Protein AF-A0AAI9YAD1-F1 (afdb_monomer_lite)

Sequence (169 aa):
MMEVTGELLQMMFLKGGLPGWWLGVDEGRVRGPGVGLTEWDTILQDVGFSGADKYVTDLPHAQKHACSVIVAQTVDERFQLLQDPLSSLDEVPLEQRLLIIGGKTLPVSRMIKSIERLASRFTDKVLLVESVDAILDRHVDTMTSVISLTEMEKPFFSEPMTEERLSKL

pLDDT: mean 88.56, std 6.31, range [65.0, 97.75]

Organism: NCBI:txid1209917

Structure (mmCIF, N/CA/C/O backbone):
data_AF-A0AAI9YAD1-F1
#
_entry.id   AF-A0AAI9YAD1-F1
#
loop_
_atom_site.group_PDB
_atom_site.id
_atom_site.type_symbol
_atom_site.label_atom_id
_atom_site.label_alt_id
_atom_site.label_comp_id
_atom_site.label_asym_id
_atom_site.label_entity_id
_atom_site.label_seq_id
_atom_site.pdbx_PDB_ins_code
_atom_site.Cartn_x
_atom_site.Cartn_y
_atom_site.Cartn_z
_atom_site.occupancy
_atom_site.B_iso_or_equiv
_atom_site.auth_seq_id
_atom_site.auth_comp_id
_atom_site.auth_asym_id
_atom_site.auth_atom_id
_atom_site.pdbx_PDB_model_num
ATOM 1 N N . MET A 1 1 ? 19.016 0.338 -9.794 1.00 92.50 1 MET A N 1
ATOM 2 C CA . MET A 1 1 ? 19.943 0.231 -10.944 1.00 92.50 1 MET A CA 1
ATOM 3 C C . MET A 1 1 ? 20.265 1.628 -11.462 1.00 92.50 1 MET A C 1
ATOM 5 O O . MET A 1 1 ? 19.461 2.517 -11.221 1.00 92.50 1 MET A O 1
ATOM 9 N N . MET A 1 2 ? 21.418 1.857 -12.098 1.00 94.50 2 MET A N 1
ATOM 10 C CA . MET A 1 2 ? 21.747 3.145 -12.730 1.00 94.50 2 MET A CA 1
ATOM 11 C C . MET A 1 2 ? 21.766 2.959 -14.243 1.00 94.50 2 MET A C 1
ATOM 13 O O . MET A 1 2 ? 22.527 2.128 -14.720 1.00 94.50 2 MET A O 1
ATOM 17 N N . GLU A 1 3 ? 20.973 3.745 -14.965 1.00 94.12 3 GLU A N 1
ATOM 18 C CA . GLU A 1 3 ? 20.758 3.570 -16.402 1.00 94.12 3 GLU A CA 1
ATOM 19 C C . GLU A 1 3 ? 20.807 4.881 -17.178 1.00 94.12 3 GLU A C 1
ATOM 21 O O . GLU A 1 3 ? 20.431 5.945 -16.671 1.00 94.12 3 GLU A O 1
ATOM 26 N N . VAL A 1 4 ? 21.231 4.791 -18.441 1.00 91.81 4 VAL A N 1
ATOM 27 C CA . VAL A 1 4 ? 21.184 5.913 -19.388 1.00 91.81 4 VAL A CA 1
ATOM 28 C C . VAL A 1 4 ? 19.731 6.133 -19.796 1.00 91.81 4 VAL A C 1
ATOM 30 O O . VAL A 1 4 ? 19.131 5.280 -20.442 1.00 91.81 4 VAL A O 1
ATOM 33 N N . THR A 1 5 ? 19.178 7.277 -19.400 1.00 92.19 5 THR A N 1
ATOM 34 C CA . THR A 1 5 ? 17.745 7.611 -19.541 1.00 92.19 5 THR A CA 1
ATOM 35 C C . THR A 1 5 ? 17.500 8.988 -20.156 1.00 92.19 5 THR A C 1
ATOM 37 O O . THR A 1 5 ? 16.363 9.312 -20.498 1.00 92.19 5 THR A O 1
ATOM 40 N N . GLY A 1 6 ? 18.557 9.785 -20.337 1.00 88.38 6 GLY A N 1
ATOM 41 C CA . GLY A 1 6 ? 18.531 11.075 -21.021 1.00 88.38 6 GLY A CA 1
ATOM 42 C C . GLY A 1 6 ? 19.402 11.113 -22.280 1.00 88.38 6 GLY A C 1
ATOM 43 O O . GLY A 1 6 ? 20.064 10.142 -22.651 1.00 88.38 6 GLY A O 1
ATOM 44 N N . GLU A 1 7 ? 19.413 12.265 -22.951 1.00 79.44 7 GLU A N 1
ATOM 45 C CA . GLU A 1 7 ? 20.188 12.483 -24.176 1.00 79.44 7 GLU A CA 1
ATOM 46 C C . GLU A 1 7 ? 21.545 13.124 -23.855 1.00 79.44 7 GLU A C 1
ATOM 48 O O . GLU A 1 7 ? 21.654 14.339 -23.690 1.00 79.44 7 GLU A O 1
ATOM 53 N N . LEU A 1 8 ? 22.615 12.321 -23.809 1.00 75.25 8 LEU A N 1
ATOM 54 C CA . LEU A 1 8 ? 23.963 12.844 -23.572 1.00 75.25 8 LEU A CA 1
ATOM 55 C C . LEU A 1 8 ? 24.751 13.043 -24.878 1.00 75.25 8 LEU A C 1
ATOM 57 O O . LEU A 1 8 ? 25.556 12.197 -25.279 1.00 75.25 8 LEU A O 1
ATOM 61 N N . LEU A 1 9 ? 24.592 14.215 -25.499 1.00 80.38 9 LEU A N 1
ATOM 62 C CA . LEU A 1 9 ? 25.328 14.606 -26.714 1.00 80.38 9 LEU A CA 1
ATOM 63 C C . LEU A 1 9 ? 26.855 14.463 -26.570 1.00 80.38 9 LEU A C 1
ATOM 65 O O . LEU A 1 9 ? 27.539 14.063 -27.511 1.00 80.38 9 LEU A O 1
ATOM 69 N N . GLN A 1 10 ? 27.400 14.737 -25.380 1.00 82.50 10 GLN A N 1
ATOM 70 C CA . GLN A 1 10 ? 28.830 14.574 -25.111 1.00 82.50 10 GLN A CA 1
ATOM 71 C C . GLN A 1 10 ? 29.280 13.109 -25.228 1.00 82.50 10 GLN A C 1
ATOM 73 O O . GLN A 1 10 ? 30.321 12.834 -25.824 1.00 82.50 10 GLN A O 1
ATOM 78 N N . MET A 1 11 ? 28.511 12.156 -24.691 1.00 82.75 11 MET A N 1
ATOM 79 C CA . MET A 1 11 ? 28.843 10.733 -24.825 1.00 82.75 11 MET A CA 1
ATOM 80 C C . MET A 1 11 ? 28.642 10.265 -26.261 1.00 82.75 11 MET A C 1
ATOM 82 O O . MET A 1 11 ? 29.474 9.511 -26.753 1.00 82.75 11 MET A O 1
ATOM 86 N N . MET A 1 12 ? 27.617 10.759 -26.960 1.00 85.25 12 MET A N 1
ATOM 87 C CA . MET A 1 12 ? 27.438 10.482 -28.386 1.00 85.25 12 MET A CA 1
ATOM 88 C C . MET A 1 12 ? 28.660 10.923 -29.205 1.00 85.25 12 MET A C 1
ATOM 90 O O . MET A 1 12 ? 29.133 10.161 -30.041 1.00 85.25 12 MET A O 1
ATOM 94 N N . PHE A 1 13 ? 29.234 12.097 -28.931 1.00 88.38 13 PHE A N 1
ATOM 95 C CA . PHE A 1 13 ? 30.464 12.543 -29.595 1.00 88.38 13 PHE A CA 1
ATOM 96 C C . PHE A 1 13 ? 31.664 11.630 -29.289 1.00 88.38 13 PHE A C 1
ATOM 98 O O . PHE A 1 13 ? 32.428 11.282 -30.185 1.00 88.38 13 PHE A O 1
ATOM 105 N N . LEU 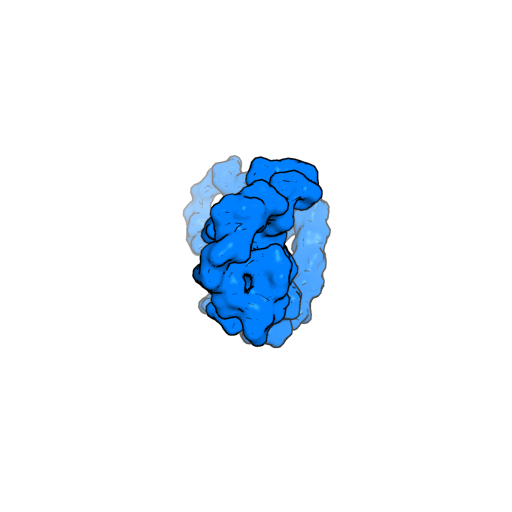A 1 14 ? 31.825 11.213 -28.029 1.00 89.00 14 LEU A N 1
ATOM 106 C CA . LEU A 1 14 ? 32.965 10.396 -27.596 1.00 89.00 14 LEU A CA 1
ATOM 107 C C . LEU A 1 14 ? 32.861 8.919 -28.003 1.00 89.00 14 LEU A C 1
ATOM 109 O O . LEU A 1 14 ? 33.883 8.257 -28.181 1.00 89.00 14 LEU A O 1
ATOM 113 N N . LYS A 1 15 ? 31.644 8.375 -28.075 1.00 88.25 15 LYS A N 1
ATOM 114 C CA . LYS A 1 15 ? 31.382 6.932 -28.188 1.00 88.25 15 LYS A CA 1
ATOM 115 C C . LYS A 1 15 ? 30.567 6.545 -29.419 1.00 88.25 15 LYS A C 1
ATOM 117 O O . LYS A 1 15 ? 30.589 5.376 -29.779 1.00 88.25 15 LYS A O 1
ATOM 122 N N . GLY A 1 16 ? 29.914 7.483 -30.101 1.00 88.94 16 GLY A N 1
ATOM 123 C CA . GLY A 1 16 ? 29.052 7.206 -31.256 1.00 88.94 16 GLY A CA 1
ATOM 124 C C . GLY A 1 16 ? 29.784 6.651 -32.481 1.00 88.94 16 GLY A C 1
ATOM 125 O O . GLY A 1 16 ? 29.150 6.109 -33.374 1.00 88.94 16 GLY A O 1
ATOM 126 N N . GLY A 1 17 ? 31.116 6.723 -32.533 1.00 90.94 17 GLY A N 1
ATOM 127 C CA . GLY A 1 17 ? 31.903 6.008 -33.545 1.00 90.94 17 GLY A CA 1
ATOM 128 C C . GLY A 1 17 ? 32.110 4.517 -33.244 1.00 90.94 17 GLY A C 1
ATOM 129 O O . GLY A 1 17 ? 32.606 3.787 -34.098 1.00 90.94 17 GLY A O 1
ATOM 130 N N . LEU A 1 18 ? 31.777 4.054 -32.035 1.00 91.81 18 LEU A N 1
ATOM 131 C CA . LEU A 1 18 ? 31.985 2.670 -31.618 1.00 91.81 18 LEU A CA 1
ATOM 132 C C . LEU A 1 18 ? 30.776 1.816 -32.024 1.00 91.81 18 LEU A C 1
ATOM 134 O O . LEU A 1 18 ? 29.661 2.148 -31.626 1.00 91.81 18 LEU A O 1
ATOM 138 N N . PRO A 1 19 ? 30.968 0.673 -32.712 1.00 89.44 19 PRO A N 1
ATOM 139 C CA . PRO A 1 19 ? 29.863 -0.217 -33.080 1.00 89.44 19 PRO A CA 1
ATOM 140 C C . PRO A 1 19 ? 29.004 -0.643 -31.881 1.00 89.44 19 PRO A C 1
ATOM 142 O O . PRO A 1 19 ? 27.784 -0.708 -31.981 1.00 89.44 19 PRO A O 1
ATOM 145 N N . GLY A 1 20 ? 29.637 -0.846 -30.718 1.00 88.12 20 GLY A N 1
ATOM 146 C CA . GLY A 1 20 ? 28.960 -1.207 -29.469 1.00 88.12 20 GLY A CA 1
ATOM 147 C C . GLY A 1 20 ? 27.913 -0.191 -28.991 1.00 88.12 20 GLY A C 1
ATOM 148 O O . GLY A 1 20 ? 26.979 -0.566 -28.292 1.00 88.12 20 GLY A O 1
ATOM 149 N N . TRP A 1 21 ? 28.036 1.081 -29.386 1.00 88.69 21 TRP A N 1
ATOM 150 C CA . TRP A 1 21 ? 27.071 2.135 -29.047 1.00 88.69 21 TRP A CA 1
ATOM 151 C C . TRP A 1 21 ? 25.707 1.929 -29.723 1.00 88.69 21 TRP A C 1
ATOM 153 O O . TRP A 1 21 ? 24.699 2.444 -29.245 1.00 88.69 21 TRP A O 1
ATOM 163 N N . TRP A 1 22 ? 25.681 1.158 -30.813 1.00 89.50 22 TRP A N 1
ATOM 164 C CA . TRP A 1 22 ? 24.537 0.987 -31.709 1.00 89.50 22 TRP A CA 1
ATOM 165 C C . TRP A 1 22 ? 23.951 -0.429 -31.692 1.00 89.50 22 TRP A C 1
ATOM 167 O O . TRP A 1 22 ? 23.147 -0.765 -32.554 1.00 89.50 22 TRP A O 1
ATOM 177 N N . LEU A 1 23 ? 24.321 -1.270 -30.719 1.00 91.31 23 LEU A N 1
ATOM 178 C CA . LEU A 1 23 ? 23.836 -2.658 -30.640 1.00 91.31 23 LEU A CA 1
ATOM 179 C C . LEU A 1 23 ? 22.308 -2.773 -30.526 1.00 91.31 23 LEU A C 1
ATOM 181 O O . LEU A 1 23 ? 21.754 -3.800 -30.884 1.00 91.31 23 LEU A O 1
ATOM 185 N N . GLY A 1 24 ? 21.638 -1.728 -30.040 1.00 88.56 24 GLY A N 1
ATOM 186 C CA . GLY A 1 24 ? 20.187 -1.691 -29.879 1.00 88.56 24 GLY A CA 1
ATOM 187 C C . GLY A 1 24 ? 19.402 -1.114 -31.050 1.00 88.56 24 GLY A C 1
ATOM 188 O O . GLY A 1 24 ? 18.199 -0.917 -30.910 1.00 88.56 24 GLY A O 1
ATOM 189 N N . VAL A 1 25 ? 20.045 -0.778 -32.172 1.00 91.06 25 VAL A N 1
ATOM 190 C CA . VAL A 1 25 ? 19.366 -0.103 -33.294 1.00 91.06 25 VAL A CA 1
ATOM 191 C C . VAL A 1 25 ? 18.209 -0.943 -33.840 1.00 91.06 25 VAL A C 1
ATOM 193 O O . VAL A 1 25 ? 17.131 -0.395 -34.065 1.00 91.06 25 VAL A O 1
ATOM 196 N N . ASP A 1 26 ? 18.396 -2.259 -33.964 1.00 91.50 26 ASP A N 1
ATOM 197 C CA . ASP A 1 26 ? 17.357 -3.188 -34.436 1.00 91.50 26 ASP A CA 1
ATOM 198 C C . ASP A 1 26 ? 16.221 -3.389 -33.411 1.00 91.50 26 ASP A C 1
ATOM 200 O O . ASP A 1 26 ? 15.126 -3.814 -33.768 1.00 91.50 26 ASP A O 1
ATOM 204 N N . GLU A 1 27 ? 16.458 -3.025 -32.146 1.00 88.00 27 GLU A N 1
ATOM 205 C CA . GLU A 1 27 ? 15.475 -3.015 -31.051 1.00 88.00 27 GLU A CA 1
ATOM 206 C C . GLU A 1 27 ? 14.774 -1.648 -30.915 1.00 88.00 27 GLU A C 1
ATOM 208 O O . GLU A 1 27 ? 14.008 -1.431 -29.983 1.00 88.00 27 GLU A O 1
ATOM 213 N N . GLY A 1 28 ? 15.043 -0.696 -31.818 1.00 85.25 28 GLY A N 1
ATOM 214 C CA . GLY A 1 28 ? 14.455 0.649 -31.802 1.00 85.25 28 GLY A CA 1
ATOM 215 C C . GLY A 1 28 ? 15.290 1.716 -31.083 1.00 85.25 28 GLY A C 1
ATOM 216 O O . GLY A 1 28 ? 14.955 2.903 -31.146 1.00 85.25 28 GLY A O 1
ATOM 217 N N . ARG A 1 29 ? 16.431 1.355 -30.478 1.00 88.44 29 ARG A N 1
ATOM 218 C CA . ARG A 1 29 ? 17.346 2.285 -29.786 1.00 88.44 29 ARG A CA 1
ATOM 219 C C . ARG A 1 29 ? 18.242 3.037 -30.778 1.00 88.44 29 ARG A C 1
ATOM 221 O O . ARG A 1 29 ? 19.462 2.890 -30.814 1.00 88.44 29 ARG A O 1
ATOM 228 N N . VAL A 1 30 ? 17.623 3.867 -31.619 1.00 87.12 30 VAL A N 1
ATOM 229 C CA . VAL A 1 30 ? 18.299 4.581 -32.725 1.00 87.12 30 VAL A CA 1
ATOM 230 C C . VAL A 1 30 ? 19.033 5.853 -32.294 1.00 87.12 30 VAL A C 1
ATOM 232 O O . VAL A 1 30 ? 19.843 6.387 -33.047 1.00 87.12 30 VAL A O 1
ATOM 235 N N . ARG A 1 31 ? 18.744 6.375 -31.096 1.00 82.44 31 ARG A N 1
ATOM 236 C CA . ARG A 1 31 ? 19.292 7.654 -30.597 1.00 82.44 31 ARG A CA 1
ATOM 237 C C . ARG A 1 31 ? 20.477 7.472 -29.642 1.00 82.44 31 ARG A C 1
ATOM 239 O O . ARG A 1 31 ? 21.113 8.450 -29.260 1.00 82.44 31 ARG A O 1
ATOM 246 N N . GLY A 1 32 ? 20.790 6.233 -29.277 1.00 86.06 32 GLY A N 1
ATOM 247 C CA . GLY A 1 32 ? 21.855 5.871 -28.349 1.00 86.06 32 GLY A CA 1
ATOM 248 C C . GLY A 1 32 ? 21.557 4.537 -27.662 1.00 86.06 32 GLY A C 1
ATOM 249 O O . GLY A 1 32 ? 20.551 3.909 -27.969 1.00 86.06 32 GLY A O 1
ATOM 250 N N . PRO A 1 33 ? 22.406 4.100 -26.721 1.00 86.88 33 PRO A N 1
ATOM 251 C CA . PRO A 1 33 ? 22.283 2.792 -26.084 1.00 86.88 33 PRO A CA 1
ATOM 252 C C . PRO A 1 33 ? 21.206 2.736 -24.991 1.00 86.88 33 PRO A C 1
ATOM 254 O O . PRO A 1 33 ? 20.834 1.643 -24.579 1.00 86.88 33 PRO A O 1
ATOM 257 N N . GLY A 1 34 ? 20.742 3.880 -24.485 1.00 89.25 34 GLY A N 1
ATOM 258 C CA . GLY A 1 34 ? 19.748 3.953 -23.413 1.00 89.25 34 GLY A CA 1
ATOM 259 C C . GLY A 1 34 ? 18.309 4.002 -23.922 1.00 89.25 34 GLY A C 1
ATOM 260 O O . GLY A 1 34 ? 18.066 4.296 -25.092 1.00 89.25 34 GLY A O 1
ATOM 261 N N . VAL A 1 35 ? 17.372 3.773 -23.006 1.00 91.44 35 VAL A N 1
ATOM 262 C CA . VAL A 1 35 ? 15.927 3.955 -23.205 1.00 91.44 35 VAL A CA 1
ATOM 263 C C . VAL A 1 35 ? 15.377 4.915 -22.157 1.00 91.44 35 VAL A C 1
ATOM 265 O O . VAL A 1 35 ? 15.986 5.121 -21.105 1.00 91.44 35 VAL A O 1
ATOM 268 N N . GLY A 1 36 ? 14.239 5.541 -22.447 1.00 91.44 36 GLY A N 1
ATOM 269 C CA . GLY A 1 36 ? 13.620 6.494 -21.524 1.00 91.44 36 GLY A CA 1
ATOM 270 C C . GLY A 1 36 ? 13.093 5.827 -20.250 1.00 91.44 36 GLY A C 1
ATOM 271 O O . GLY A 1 36 ? 12.885 4.618 -20.204 1.00 91.44 36 GLY A O 1
ATOM 272 N N . LEU A 1 37 ? 12.808 6.628 -19.216 1.00 93.44 37 LEU A N 1
ATOM 273 C CA . LEU A 1 37 ? 12.224 6.126 -17.961 1.00 93.44 37 LEU A CA 1
ATOM 274 C C . LEU A 1 37 ? 10.899 5.381 -18.171 1.00 93.44 37 LEU A C 1
ATOM 276 O O . LEU A 1 37 ? 10.677 4.366 -17.528 1.00 93.44 37 LEU A O 1
ATOM 280 N N . THR A 1 38 ? 10.046 5.853 -19.084 1.00 94.19 38 THR A N 1
ATOM 281 C CA . THR A 1 38 ? 8.774 5.186 -19.413 1.00 94.19 38 THR A CA 1
ATOM 282 C C . THR A 1 38 ? 8.986 3.812 -20.040 1.00 94.19 38 THR A C 1
ATOM 284 O O . THR A 1 38 ? 8.222 2.897 -19.785 1.00 94.19 38 THR A O 1
ATOM 287 N N . GLU A 1 39 ? 10.028 3.651 -20.849 1.00 94.12 39 GLU A N 1
ATOM 288 C CA . GLU A 1 39 ? 10.334 2.363 -21.468 1.00 94.12 39 GLU A CA 1
ATOM 289 C C . GLU A 1 39 ? 10.970 1.407 -20.455 1.00 94.12 39 GLU A C 1
ATOM 291 O O . GLU A 1 39 ? 10.620 0.233 -20.419 1.00 94.12 39 GLU A O 1
ATOM 296 N N . TRP A 1 40 ? 11.818 1.918 -19.555 1.00 95.56 40 TRP A N 1
ATOM 297 C CA . TRP A 1 40 ? 12.290 1.151 -18.401 1.00 95.56 40 TRP A CA 1
ATOM 298 C C . TRP A 1 40 ? 11.160 0.695 -17.479 1.00 95.56 40 TRP A C 1
ATOM 300 O O . TRP A 1 40 ? 11.233 -0.418 -16.967 1.00 95.56 40 TRP A O 1
ATOM 310 N N . ASP A 1 41 ? 10.139 1.527 -17.267 1.00 96.81 41 ASP A N 1
ATOM 311 C CA . ASP A 1 41 ? 8.952 1.157 -16.492 1.00 96.81 41 ASP A CA 1
ATOM 312 C C . ASP A 1 41 ? 8.271 -0.082 -17.091 1.00 96.81 41 ASP A C 1
ATOM 314 O O . ASP A 1 41 ? 8.099 -1.080 -16.390 1.00 96.81 41 ASP A O 1
ATOM 318 N N . THR A 1 42 ? 8.018 -0.066 -18.404 1.00 96.00 42 THR A N 1
ATOM 319 C CA . THR A 1 42 ? 7.464 -1.211 -19.140 1.00 96.00 42 THR A CA 1
ATOM 320 C C . THR A 1 42 ? 8.374 -2.436 -19.070 1.00 96.00 42 THR A C 1
ATOM 322 O O . THR A 1 42 ? 7.919 -3.511 -18.696 1.00 96.00 42 THR A O 1
ATOM 325 N N . ILE A 1 43 ? 9.673 -2.288 -19.366 1.00 94.75 43 ILE A N 1
ATOM 326 C CA . ILE A 1 43 ? 10.631 -3.407 -19.360 1.00 94.75 43 ILE A CA 1
ATOM 327 C C . ILE A 1 43 ? 10.670 -4.087 -17.989 1.00 94.75 43 ILE A C 1
ATOM 329 O O . ILE A 1 43 ? 10.710 -5.312 -17.907 1.00 94.75 43 ILE A O 1
ATOM 333 N N . LEU A 1 44 ? 10.676 -3.302 -16.909 1.00 95.75 44 LEU A N 1
ATOM 334 C CA . LEU A 1 44 ? 10.695 -3.825 -15.546 1.00 95.75 44 LEU A CA 1
ATOM 335 C C . LEU A 1 44 ? 9.394 -4.567 -15.215 1.00 95.75 44 LEU A C 1
ATOM 337 O O . LEU A 1 44 ? 9.457 -5.644 -14.621 1.00 95.75 44 LEU A O 1
ATOM 341 N N . GLN A 1 45 ? 8.242 -4.043 -15.629 1.00 94.31 45 GLN A N 1
ATOM 342 C CA . GLN A 1 45 ? 6.953 -4.720 -15.454 1.00 94.31 45 GLN A CA 1
ATOM 343 C C . GLN A 1 45 ? 6.890 -6.045 -16.221 1.00 94.31 45 GLN A C 1
ATOM 345 O O . GLN A 1 45 ? 6.519 -7.068 -15.643 1.00 94.31 45 GLN A O 1
ATOM 350 N N . ASP A 1 46 ? 7.348 -6.063 -17.474 1.00 94.50 46 ASP A N 1
ATOM 351 C CA . ASP A 1 46 ? 7.345 -7.255 -18.332 1.00 94.50 46 ASP A CA 1
ATOM 352 C C . ASP A 1 46 ? 8.185 -8.409 -17.759 1.00 94.50 46 ASP A C 1
ATOM 354 O O . ASP A 1 46 ? 7.912 -9.581 -18.030 1.00 94.50 46 ASP A O 1
ATOM 358 N N . VAL A 1 47 ? 9.194 -8.100 -16.938 1.00 94.00 47 VAL A N 1
ATOM 359 C CA . VAL A 1 47 ? 10.058 -9.096 -16.278 1.00 94.00 47 VAL A CA 1
ATOM 360 C C . VAL A 1 47 ? 9.703 -9.342 -14.804 1.00 94.00 47 VAL A C 1
ATOM 362 O O . VAL A 1 47 ? 10.487 -9.962 -14.083 1.00 94.00 47 VAL A O 1
ATOM 365 N N . GLY A 1 48 ? 8.523 -8.902 -14.350 1.00 91.88 48 GLY A N 1
ATOM 366 C CA . GLY A 1 48 ? 7.976 -9.226 -13.023 1.00 91.88 48 GLY A CA 1
ATOM 367 C C . GLY A 1 48 ? 8.389 -8.281 -11.888 1.00 91.88 48 GLY A C 1
ATOM 368 O O . GLY A 1 48 ? 8.369 -8.666 -10.715 1.00 91.88 48 GLY A O 1
ATOM 369 N N . PHE A 1 49 ? 8.787 -7.051 -12.207 1.00 94.25 49 PHE A N 1
ATOM 370 C CA . PHE A 1 49 ? 8.995 -5.987 -11.222 1.00 94.25 49 PHE A CA 1
ATOM 371 C C . PHE A 1 49 ? 7.815 -5.004 -11.218 1.00 94.25 49 PHE A C 1
ATOM 373 O O . PHE A 1 49 ? 6.966 -5.013 -12.099 1.00 94.25 49 PHE A O 1
ATOM 380 N N . SER A 1 50 ? 7.757 -4.127 -10.220 1.00 92.38 50 SER A N 1
ATOM 381 C CA . SER A 1 50 ? 6.745 -3.067 -10.078 1.00 92.38 50 SER A CA 1
ATOM 382 C C . SER A 1 50 ? 6.834 -1.957 -11.133 1.00 92.38 50 SER A C 1
ATOM 384 O O . SER A 1 50 ? 5.958 -1.099 -11.193 1.00 92.38 50 SER A O 1
ATOM 386 N N . GLY A 1 51 ? 7.884 -1.954 -11.956 1.00 94.44 51 GLY A N 1
ATOM 387 C CA . GLY A 1 51 ? 8.238 -0.817 -12.799 1.00 94.44 51 GLY A CA 1
ATOM 388 C C . GLY A 1 51 ? 9.237 0.117 -12.117 1.00 94.44 51 GLY A C 1
ATOM 389 O O . GLY A 1 51 ? 9.957 -0.263 -11.190 1.00 94.44 51 GLY A O 1
ATOM 390 N N . ALA A 1 52 ? 9.312 1.357 -12.588 1.00 95.88 52 ALA A N 1
ATOM 391 C CA . ALA A 1 52 ? 10.208 2.387 -12.075 1.00 95.88 52 ALA A CA 1
ATOM 392 C C . ALA A 1 52 ? 9.569 3.171 -10.905 1.00 95.88 52 ALA A C 1
ATOM 394 O O . ALA A 1 52 ? 9.367 4.383 -11.004 1.00 95.88 52 ALA A O 1
ATOM 395 N N . ASP A 1 53 ? 9.288 2.499 -9.778 1.00 93.38 53 ASP A N 1
ATOM 396 C CA . ASP A 1 53 ? 8.591 3.056 -8.593 1.00 93.38 53 ASP A CA 1
ATOM 397 C C . ASP A 1 53 ? 9.126 4.415 -8.129 1.00 93.38 53 ASP A C 1
ATOM 399 O O . ASP A 1 53 ? 8.385 5.311 -7.693 1.00 93.38 53 ASP A O 1
ATOM 403 N N . LYS A 1 54 ? 10.456 4.536 -8.142 1.00 95.62 54 LYS A N 1
ATOM 404 C CA . LYS A 1 54 ? 11.187 5.765 -7.847 1.00 95.62 54 LYS A CA 1
ATOM 405 C C . LYS A 1 54 ? 12.349 5.889 -8.806 1.00 95.62 54 LYS A C 1
ATOM 407 O O . LYS A 1 54 ? 13.007 4.909 -9.149 1.00 95.62 54 LYS A O 1
ATOM 412 N N . TYR A 1 55 ? 12.673 7.127 -9.138 1.00 95.81 55 TYR A N 1
ATOM 413 C CA . TYR A 1 55 ? 13.899 7.434 -9.841 1.00 95.81 55 TYR A CA 1
ATOM 414 C C . TYR A 1 55 ? 14.489 8.756 -9.359 1.00 95.81 55 TYR A C 1
ATOM 416 O O . TYR A 1 55 ? 13.786 9.628 -8.846 1.00 95.81 55 TYR A O 1
ATOM 424 N N . VAL A 1 56 ? 15.799 8.893 -9.527 1.00 96.12 56 VAL A N 1
ATOM 425 C CA . VAL A 1 56 ? 16.531 10.139 -9.303 1.00 96.12 56 VAL A CA 1
ATOM 426 C C . VAL A 1 56 ? 17.424 10.380 -10.504 1.00 96.12 56 VAL A C 1
ATOM 428 O O . VAL A 1 56 ? 18.223 9.517 -10.865 1.00 96.12 56 VAL A O 1
ATOM 431 N N . THR A 1 57 ? 17.289 11.553 -11.112 1.00 94.56 57 THR A N 1
ATOM 432 C CA . THR A 1 57 ? 18.130 11.987 -12.224 1.00 94.56 57 THR A CA 1
ATOM 433 C C . THR A 1 57 ? 19.432 12.592 -11.704 1.00 94.56 57 THR A C 1
ATOM 435 O O . THR A 1 57 ? 19.460 13.244 -10.660 1.00 94.56 57 THR A O 1
ATOM 438 N N . ASP A 1 58 ? 20.524 12.403 -12.440 1.00 92.62 58 ASP A N 1
ATOM 439 C CA . ASP A 1 58 ? 21.819 13.039 -12.159 1.00 92.62 58 ASP A CA 1
ATOM 440 C C . ASP A 1 58 ? 21.764 14.578 -12.161 1.00 92.62 58 ASP A C 1
ATOM 442 O O . ASP A 1 58 ? 22.488 15.232 -11.407 1.00 92.62 58 ASP A O 1
ATOM 446 N N . LEU A 1 59 ? 20.897 15.164 -12.990 1.00 91.44 59 LEU A N 1
ATOM 447 C CA . LEU A 1 59 ? 20.694 16.603 -13.103 1.00 91.44 59 LEU A CA 1
ATOM 448 C C . LEU A 1 59 ? 19.200 16.967 -13.094 1.00 91.44 59 LEU A C 1
ATOM 450 O O . LEU A 1 59 ? 18.372 16.234 -13.638 1.00 91.44 59 LEU A O 1
ATOM 454 N N . PRO A 1 60 ? 18.837 18.135 -12.530 1.00 87.38 60 PRO A N 1
ATOM 455 C CA . PRO A 1 60 ? 17.443 18.574 -12.435 1.00 87.38 60 PRO A CA 1
ATOM 456 C C . PRO A 1 60 ? 16.874 19.070 -13.772 1.00 87.38 60 PRO A C 1
ATOM 458 O O . PRO A 1 60 ? 15.663 19.108 -13.969 1.00 87.38 60 PRO A O 1
ATOM 461 N N . HIS A 1 61 ? 17.736 19.487 -14.703 1.00 87.44 61 HIS A N 1
ATOM 462 C CA . HIS A 1 61 ? 17.309 19.954 -16.016 1.00 87.44 61 HIS A CA 1
ATOM 463 C C . HIS A 1 61 ? 17.224 18.777 -16.986 1.00 87.44 61 HIS A C 1
ATOM 465 O O . HIS A 1 61 ? 18.258 18.240 -17.376 1.00 87.44 61 HIS A O 1
ATOM 471 N N . ALA A 1 62 ? 16.015 18.445 -17.444 1.00 82.19 62 ALA A N 1
ATOM 472 C CA . ALA A 1 62 ? 15.764 17.314 -18.345 1.00 82.19 62 ALA A CA 1
ATOM 473 C C . ALA A 1 62 ? 16.647 17.310 -19.610 1.00 82.19 62 ALA A C 1
ATOM 475 O O . ALA A 1 62 ? 17.092 16.262 -20.050 1.00 82.19 62 ALA A O 1
ATOM 476 N N . GLN A 1 63 ? 16.969 18.486 -20.160 1.00 82.19 63 GLN A N 1
ATOM 477 C CA . GLN A 1 63 ? 17.823 18.624 -21.352 1.00 82.19 63 GLN A CA 1
ATOM 478 C C . GLN A 1 63 ? 19.312 18.346 -21.094 1.00 82.19 63 GLN A C 1
ATOM 480 O O . GLN A 1 63 ? 20.088 18.234 -22.037 1.00 82.19 63 GLN A O 1
ATOM 485 N N . LYS A 1 64 ? 19.733 18.328 -19.827 1.00 83.62 64 LYS A N 1
ATOM 486 C CA . LYS A 1 64 ? 21.128 18.105 -19.420 1.00 83.62 64 LYS A CA 1
ATOM 487 C C . LYS A 1 64 ? 21.323 16.751 -18.740 1.00 83.62 64 LYS A C 1
ATOM 489 O O . LYS A 1 64 ? 22.460 16.357 -18.523 1.00 83.62 64 LYS A O 1
ATOM 494 N N . HIS A 1 65 ? 20.229 16.086 -18.387 1.00 89.06 65 HIS A N 1
ATOM 495 C CA . HIS A 1 65 ? 20.206 14.792 -17.730 1.00 89.06 65 HIS A CA 1
ATOM 496 C C . HIS A 1 65 ? 20.772 13.685 -18.627 1.00 89.06 65 HIS A C 1
ATOM 498 O O . HIS A 1 65 ? 20.468 13.636 -19.820 1.00 89.06 65 HIS A O 1
ATOM 504 N N . ALA A 1 66 ? 21.561 12.785 -18.039 1.00 89.81 66 ALA A N 1
ATOM 505 C CA . ALA A 1 66 ? 22.162 11.652 -18.739 1.00 89.81 66 ALA A CA 1
ATOM 506 C C . ALA A 1 66 ? 21.671 10.312 -18.193 1.00 89.81 66 ALA A C 1
ATOM 508 O O . ALA A 1 66 ? 21.215 9.447 -18.947 1.00 89.81 66 ALA A O 1
ATOM 509 N N . CYS A 1 67 ? 21.784 10.148 -16.875 1.00 92.75 67 CYS A N 1
ATOM 510 C CA . CYS A 1 67 ? 21.568 8.876 -16.204 1.00 92.75 67 CYS A CA 1
ATOM 511 C C . CYS A 1 67 ? 20.648 9.026 -14.999 1.00 92.75 67 CYS A C 1
ATOM 513 O O . CYS A 1 67 ? 20.738 10.002 -14.247 1.00 92.75 67 CYS A O 1
ATOM 515 N N . SER A 1 68 ? 19.794 8.028 -14.796 1.00 95.31 68 SER A N 1
ATOM 516 C CA . SER A 1 68 ? 18.892 7.930 -13.652 1.00 95.31 68 SER A CA 1
ATOM 517 C C . SER A 1 68 ? 19.275 6.742 -12.794 1.00 95.31 68 SER A C 1
ATOM 519 O O . SER A 1 68 ? 19.621 5.677 -13.305 1.00 95.31 68 SER A O 1
ATOM 521 N N . VAL A 1 69 ? 19.152 6.899 -11.482 1.00 96.88 69 VAL A N 1
ATOM 522 C CA . VAL A 1 69 ? 19.037 5.763 -10.570 1.00 96.88 69 VAL A CA 1
ATOM 523 C C . VAL A 1 69 ? 17.566 5.388 -10.494 1.00 96.88 69 VAL A C 1
ATOM 525 O O . VAL A 1 69 ? 16.759 6.218 -10.094 1.00 96.88 69 VAL A O 1
ATOM 528 N N . ILE A 1 70 ? 17.231 4.156 -10.866 1.00 97.75 70 ILE A N 1
ATOM 529 C CA . ILE A 1 70 ? 15.881 3.587 -10.833 1.00 97.75 70 ILE A CA 1
ATOM 530 C C . ILE A 1 70 ? 15.793 2.589 -9.675 1.00 97.75 70 ILE A C 1
ATOM 532 O O . ILE A 1 70 ? 16.691 1.756 -9.488 1.00 97.75 70 ILE A O 1
ATOM 536 N N . VAL A 1 71 ? 14.714 2.671 -8.903 1.00 97.00 71 VAL A N 1
ATOM 537 C CA . VAL A 1 71 ? 14.352 1.723 -7.848 1.00 97.00 71 VAL A CA 1
ATOM 538 C C . VAL A 1 71 ? 13.089 1.001 -8.288 1.00 97.00 71 VAL A C 1
ATOM 540 O O . VAL A 1 71 ? 12.113 1.644 -8.660 1.00 97.00 71 VAL A O 1
ATOM 543 N N . ALA A 1 72 ? 13.147 -0.322 -8.225 1.00 95.12 72 ALA A N 1
ATOM 544 C CA . ALA A 1 72 ? 12.070 -1.230 -8.572 1.00 95.12 72 ALA A CA 1
ATOM 545 C C . ALA A 1 72 ? 12.052 -2.367 -7.553 1.00 95.12 72 ALA A C 1
ATOM 547 O O . ALA A 1 72 ? 13.088 -2.687 -6.953 1.00 95.12 72 ALA A O 1
ATOM 548 N N . GLN A 1 73 ? 10.895 -2.983 -7.370 1.00 92.31 73 GLN A N 1
ATOM 549 C CA . GLN A 1 73 ? 10.697 -4.097 -6.455 1.00 92.31 73 GLN A CA 1
ATOM 550 C C . GLN A 1 73 ? 10.207 -5.305 -7.238 1.00 92.31 73 GLN A C 1
ATOM 552 O O . GLN A 1 73 ? 9.472 -5.168 -8.209 1.00 92.31 73 GLN A O 1
ATOM 557 N N . THR A 1 74 ? 10.631 -6.495 -6.832 1.00 90.50 74 THR A N 1
ATOM 558 C CA . THR A 1 74 ? 10.035 -7.731 -7.344 1.00 90.50 74 THR A CA 1
ATOM 559 C C . THR A 1 74 ? 8.613 -7.820 -6.820 1.00 90.50 74 THR A C 1
ATOM 561 O O . THR A 1 74 ? 8.416 -7.725 -5.605 1.00 90.50 74 THR A O 1
ATOM 564 N N . VAL A 1 75 ? 7.646 -8.011 -7.710 1.00 88.56 75 VAL A N 1
ATOM 565 C CA . VAL A 1 75 ? 6.236 -8.107 -7.330 1.00 88.56 75 VAL A CA 1
ATOM 566 C C . VAL A 1 75 ? 5.724 -9.516 -7.579 1.00 88.56 75 VAL A C 1
ATOM 568 O O . VAL A 1 75 ? 6.018 -10.132 -8.598 1.00 88.56 75 VAL A O 1
ATOM 571 N N . ASP A 1 76 ? 4.950 -10.023 -6.627 1.00 86.12 76 ASP A N 1
ATOM 572 C CA . ASP A 1 76 ? 4.100 -11.196 -6.798 1.00 86.12 76 ASP A CA 1
ATOM 573 C C . ASP A 1 76 ? 2.636 -10.803 -6.534 1.00 86.12 76 ASP A C 1
ATOM 575 O O . ASP A 1 76 ? 2.352 -9.691 -6.076 1.00 86.12 76 ASP A O 1
ATOM 579 N N . GLU A 1 77 ? 1.693 -11.696 -6.845 1.00 81.12 77 GLU A N 1
ATOM 580 C CA . GLU A 1 77 ? 0.251 -11.453 -6.656 1.00 81.12 77 GLU A CA 1
ATOM 581 C C . GLU A 1 77 ? -0.069 -11.025 -5.216 1.00 81.12 77 GLU A C 1
ATOM 583 O O . GLU A 1 77 ? -0.865 -10.118 -4.971 1.00 81.12 77 GLU A O 1
ATOM 588 N N . ARG A 1 78 ? 0.617 -11.628 -4.239 1.00 81.38 78 ARG A N 1
ATOM 589 C CA . ARG A 1 78 ? 0.440 -11.304 -2.825 1.00 81.38 78 ARG A CA 1
ATOM 590 C C . ARG A 1 78 ? 0.938 -9.898 -2.507 1.00 81.38 78 ARG A C 1
ATOM 592 O O . ARG A 1 78 ? 0.303 -9.191 -1.729 1.00 81.38 78 ARG A O 1
ATOM 599 N N . PHE A 1 79 ? 2.067 -9.491 -3.066 1.00 83.25 79 PHE A N 1
ATOM 600 C CA . PHE A 1 79 ? 2.625 -8.161 -2.889 1.00 83.25 79 PHE A CA 1
ATOM 601 C C . PHE A 1 79 ? 1.715 -7.092 -3.500 1.00 83.25 79 PHE A C 1
ATOM 603 O O . PHE A 1 79 ? 1.489 -6.062 -2.867 1.00 83.25 79 PHE A O 1
ATOM 610 N N . GLN A 1 80 ? 1.140 -7.355 -4.677 1.00 79.81 80 GLN A N 1
ATOM 611 C CA . GLN A 1 80 ? 0.160 -6.463 -5.305 1.00 79.81 80 GLN A CA 1
ATOM 612 C C . GLN A 1 80 ? -1.098 -6.314 -4.441 1.00 79.81 80 GLN A C 1
ATOM 614 O O . GLN A 1 80 ? -1.521 -5.189 -4.170 1.00 79.81 80 GLN A O 1
ATOM 619 N N . LEU A 1 81 ? -1.620 -7.424 -3.907 1.00 82.56 81 LEU A N 1
ATOM 620 C CA . LEU A 1 81 ? -2.743 -7.402 -2.966 1.00 82.56 81 LEU A CA 1
ATOM 621 C C . LEU A 1 81 ? -2.407 -6.589 -1.709 1.00 82.56 81 LEU A C 1
ATOM 623 O O . LEU A 1 81 ? -3.240 -5.845 -1.207 1.00 82.56 81 LEU A O 1
ATOM 627 N N . LEU A 1 82 ? -1.179 -6.681 -1.197 1.00 83.12 82 LEU A N 1
ATOM 628 C CA . LEU A 1 82 ? -0.754 -5.915 -0.022 1.00 83.12 82 LEU A CA 1
ATOM 629 C C . LEU A 1 82 ? -0.513 -4.424 -0.303 1.00 83.12 82 LEU A C 1
ATOM 631 O O . LEU A 1 82 ? -0.609 -3.629 0.634 1.00 83.12 82 LEU A O 1
ATOM 635 N N . GLN A 1 83 ? -0.190 -4.032 -1.539 1.00 83.19 83 GLN A N 1
ATOM 636 C CA . GLN A 1 83 ? -0.045 -2.618 -1.900 1.00 83.19 83 GLN A CA 1
ATOM 637 C C . GLN A 1 83 ? -1.388 -1.889 -1.933 1.00 83.19 83 GLN A C 1
ATOM 639 O O . GLN A 1 83 ? -1.463 -0.740 -1.494 1.00 83.19 83 GLN A O 1
ATOM 644 N N . ASP A 1 84 ? -2.437 -2.551 -2.417 1.00 84.56 84 ASP A N 1
ATOM 645 C CA . ASP A 1 84 ? -3.793 -2.006 -2.428 1.00 84.56 84 ASP A CA 1
ATOM 646 C C . ASP A 1 84 ? -4.821 -3.041 -1.934 1.00 84.56 84 ASP A C 1
ATOM 648 O O . ASP A 1 84 ? -5.632 -3.567 -2.698 1.00 84.56 84 ASP A O 1
ATOM 652 N N . PRO A 1 85 ? -4.831 -3.343 -0.625 1.00 82.19 85 PRO A N 1
ATOM 653 C CA . PRO A 1 85 ? -5.677 -4.401 -0.077 1.00 82.19 85 PRO A CA 1
ATOM 654 C C . PRO A 1 85 ? -7.170 -4.078 -0.172 1.00 82.19 85 PRO A C 1
ATOM 656 O O . PRO A 1 85 ? -8.004 -4.978 -0.109 1.00 82.19 85 PRO A O 1
ATOM 659 N N . LEU A 1 86 ? -7.531 -2.798 -0.324 1.00 83.12 86 LEU A N 1
ATOM 660 C CA . LEU A 1 86 ? -8.927 -2.369 -0.382 1.00 83.12 86 LEU A CA 1
ATOM 661 C C . LEU A 1 86 ? -9.556 -2.539 -1.774 1.00 83.12 86 LEU A C 1
ATOM 663 O O . LEU A 1 86 ? -10.789 -2.595 -1.872 1.00 83.12 86 LEU A O 1
ATOM 667 N N . SER A 1 87 ? -8.760 -2.629 -2.843 1.00 82.19 87 SER A N 1
ATOM 668 C CA . SER A 1 87 ? -9.286 -2.943 -4.179 1.00 82.19 87 SER A CA 1
ATOM 669 C C . SER A 1 87 ? -9.640 -4.420 -4.325 1.00 82.19 87 SER A C 1
ATOM 671 O O . SER A 1 87 ? -10.640 -4.729 -4.967 1.00 82.19 87 SER A O 1
ATOM 673 N N . SER A 1 88 ? -8.917 -5.304 -3.634 1.00 76.31 88 SER A N 1
ATOM 674 C CA . SER A 1 88 ? -9.058 -6.766 -3.737 1.00 76.31 88 SER A CA 1
ATOM 675 C C . SER A 1 88 ? -9.948 -7.390 -2.646 1.00 76.31 88 SER A C 1
ATOM 677 O O . SER A 1 88 ? -9.903 -8.594 -2.413 1.00 76.31 88 SER A O 1
ATOM 679 N N . LEU A 1 89 ? -10.767 -6.591 -1.945 1.00 74.75 89 LEU A N 1
ATOM 680 C CA . LEU A 1 89 ? -11.597 -7.078 -0.826 1.00 74.75 89 LEU A CA 1
ATOM 681 C C . LEU A 1 89 ? -12.577 -8.187 -1.221 1.00 74.75 89 LEU A C 1
ATOM 683 O O . LEU A 1 89 ? -12.913 -9.021 -0.385 1.00 74.75 89 LEU A O 1
ATOM 687 N N . ASP A 1 90 ? -13.014 -8.200 -2.478 1.00 73.69 90 ASP A N 1
ATOM 688 C CA . ASP A 1 90 ? -14.001 -9.158 -2.978 1.00 73.69 90 ASP A CA 1
ATOM 689 C C . ASP A 1 90 ? -13.393 -10.573 -3.150 1.00 73.69 90 ASP A C 1
ATOM 691 O O . ASP A 1 90 ? -14.125 -11.550 -3.295 1.00 73.69 90 ASP A O 1
ATOM 695 N N . GLU A 1 91 ? -12.060 -10.699 -3.094 1.00 74.06 91 GLU A N 1
ATOM 696 C CA . GLU A 1 91 ? -11.326 -11.972 -3.158 1.00 74.06 91 GLU A CA 1
ATOM 697 C C . GLU A 1 91 ? -11.109 -12.611 -1.771 1.00 74.06 91 GLU A C 1
ATOM 699 O O . GLU A 1 91 ? -10.641 -13.748 -1.662 1.00 74.06 91 GLU A O 1
ATOM 704 N N . VAL A 1 92 ? -11.449 -11.899 -0.690 1.00 70.81 92 VAL A N 1
ATOM 705 C CA . VAL A 1 92 ? -11.252 -12.370 0.686 1.00 70.81 92 VAL A CA 1
ATOM 706 C C . VAL A 1 92 ? -12.388 -13.324 1.091 1.00 70.81 92 VAL A C 1
ATOM 708 O O . VAL A 1 92 ? -13.559 -13.019 0.858 1.00 70.81 92 VAL A O 1
ATOM 711 N N . PRO A 1 93 ? -12.096 -14.466 1.747 1.00 67.81 93 PRO A N 1
ATOM 712 C CA . PRO A 1 93 ? -13.134 -15.382 2.212 1.00 67.81 93 PRO A CA 1
ATOM 713 C C . PRO A 1 93 ? -14.138 -14.704 3.157 1.00 67.81 93 PRO A C 1
ATOM 715 O O . PRO A 1 93 ? -13.767 -14.221 4.228 1.00 67.81 93 PRO A O 1
ATOM 718 N N . LEU A 1 94 ? -15.427 -14.772 2.803 1.00 65.00 94 LEU A N 1
ATOM 719 C CA . LEU A 1 94 ? -16.563 -14.192 3.547 1.00 65.00 94 LEU A CA 1
ATOM 720 C C . LEU A 1 94 ? -16.791 -14.792 4.950 1.00 65.00 94 LEU A C 1
ATOM 722 O O . LEU A 1 94 ? -17.682 -14.381 5.695 1.00 65.00 94 LEU A O 1
ATOM 726 N N . GLU A 1 95 ? -16.029 -15.820 5.312 1.00 66.75 95 GLU A N 1
ATOM 727 C CA . GLU A 1 95 ? -16.246 -16.626 6.513 1.00 66.75 95 GLU A CA 1
ATOM 728 C C . GLU A 1 95 ? -15.641 -16.002 7.778 1.00 66.75 95 GLU A C 1
ATOM 730 O O . GLU A 1 95 ? -15.971 -16.434 8.888 1.00 66.75 95 GLU A O 1
ATOM 735 N N . GLN A 1 96 ? -14.805 -14.969 7.630 1.00 74.50 96 GLN A N 1
ATOM 736 C CA . GLN A 1 96 ? -14.152 -14.293 8.748 1.00 74.50 96 GLN A CA 1
ATOM 737 C C . GLN A 1 96 ? -15.136 -13.421 9.530 1.00 74.50 96 GLN A C 1
ATOM 739 O O . GLN A 1 96 ? -15.941 -12.683 8.957 1.00 74.50 96 GLN A O 1
ATOM 744 N N . ARG A 1 97 ? -15.065 -13.478 10.861 1.00 87.62 97 ARG A N 1
ATOM 745 C CA . ARG A 1 97 ? -15.785 -12.546 11.740 1.00 87.62 97 ARG A CA 1
ATOM 746 C C . ARG A 1 97 ? -14.882 -11.368 12.054 1.00 87.62 97 ARG A C 1
ATOM 748 O O . ARG A 1 97 ? -13.687 -11.556 12.268 1.00 87.62 97 ARG A O 1
ATOM 755 N N . LEU A 1 98 ? -15.452 -10.174 12.137 1.00 90.94 98 LEU A N 1
ATOM 756 C CA . LEU A 1 98 ? -14.726 -8.981 12.552 1.00 90.94 98 LEU A CA 1
ATOM 757 C C . LEU A 1 98 ? -15.251 -8.509 13.904 1.00 90.94 98 LEU A C 1
ATOM 759 O O . LEU A 1 98 ? -16.411 -8.127 14.018 1.00 90.94 98 LEU A O 1
ATOM 763 N N . LEU A 1 99 ? -14.395 -8.503 14.919 1.00 93.94 99 LEU A N 1
ATOM 764 C CA . LEU A 1 99 ? -14.675 -7.898 16.214 1.00 93.94 99 LEU A CA 1
ATOM 765 C C . LEU A 1 99 ? -14.001 -6.526 16.288 1.00 93.94 99 LEU A C 1
ATOM 767 O O . LEU A 1 99 ? -12.782 -6.418 16.175 1.00 93.94 99 LEU A O 1
ATOM 771 N N . ILE A 1 100 ? -14.784 -5.478 16.510 1.00 95.25 100 ILE A N 1
ATOM 772 C CA . ILE A 1 100 ? -14.298 -4.115 16.720 1.00 95.25 100 ILE A CA 1
ATOM 773 C C . ILE A 1 100 ? -14.461 -3.763 18.200 1.00 95.25 100 ILE A C 1
ATOM 775 O O . ILE A 1 100 ? -15.545 -3.928 18.762 1.00 95.25 100 ILE A O 1
ATOM 779 N N . ILE A 1 101 ? -13.390 -3.278 18.832 1.00 95.06 101 ILE A N 1
ATOM 780 C CA . ILE A 1 101 ? -13.378 -2.908 20.254 1.00 95.06 101 ILE A CA 1
ATOM 781 C C . ILE A 1 101 ? -13.161 -1.396 20.398 1.00 95.06 101 ILE A C 1
ATOM 783 O O . ILE A 1 101 ? -12.165 -0.867 19.907 1.00 95.06 101 ILE A O 1
ATOM 787 N N . GLY A 1 102 ? -14.060 -0.706 21.100 1.00 94.50 102 GLY A N 1
ATOM 788 C CA . GLY A 1 102 ? -13.998 0.732 21.388 1.00 94.50 102 GLY A CA 1
ATOM 789 C C . GLY A 1 102 ? -15.302 1.459 21.050 1.00 94.50 102 GLY A C 1
ATOM 790 O O . GLY A 1 102 ? -16.360 0.845 20.937 1.00 94.50 102 GLY A O 1
ATOM 791 N N . GLY A 1 103 ? -15.231 2.780 20.865 1.00 94.56 103 GLY A N 1
ATOM 792 C CA . GLY A 1 103 ? -16.379 3.595 20.442 1.00 94.56 103 GLY A CA 1
ATOM 793 C C . GLY A 1 103 ? -17.046 4.388 21.564 1.00 94.56 103 GLY A C 1
ATOM 794 O O . GLY A 1 103 ? -18.140 4.915 21.364 1.00 94.56 103 GLY A O 1
ATOM 795 N N . LYS A 1 104 ? -16.381 4.526 22.716 1.00 93.25 104 LYS A N 1
ATOM 796 C CA . LYS A 1 104 ? -16.825 5.367 23.839 1.00 93.25 104 LYS A CA 1
ATOM 797 C C . LYS A 1 104 ? -16.788 6.862 23.507 1.00 93.25 104 LYS A C 1
ATOM 799 O O . LYS A 1 104 ? -17.471 7.663 24.141 1.00 93.25 104 LYS A O 1
ATOM 804 N N . THR A 1 105 ? -15.987 7.255 22.522 1.00 94.56 105 THR A N 1
ATOM 805 C CA . THR A 1 105 ? -15.804 8.636 22.075 1.00 94.56 105 THR A CA 1
ATOM 806 C C . THR A 1 105 ? -16.392 8.855 20.679 1.00 94.56 105 THR A C 1
ATOM 808 O O . THR A 1 105 ? -16.382 7.976 19.816 1.00 94.56 105 THR A O 1
ATOM 811 N N . LEU A 1 106 ? -16.883 10.071 20.413 1.00 94.69 106 LEU A N 1
ATOM 812 C CA . LEU A 1 106 ? -17.468 10.423 19.113 1.00 94.69 106 LEU A CA 1
ATOM 813 C C . LEU A 1 106 ? -16.495 10.254 17.922 1.00 94.69 106 LEU A C 1
ATOM 815 O O . LEU A 1 106 ? -16.944 9.762 16.882 1.00 94.69 106 LEU A O 1
ATOM 819 N N . PRO A 1 107 ? -15.198 10.629 18.012 1.00 95.75 107 PRO A N 1
ATOM 820 C CA . PRO A 1 107 ? -14.249 10.413 16.919 1.00 95.75 107 PRO A CA 1
ATOM 821 C C . PRO A 1 107 ? -14.076 8.932 16.573 1.00 95.75 107 PRO A C 1
ATOM 823 O O . PRO A 1 107 ? -14.153 8.572 15.398 1.00 95.75 107 PRO A O 1
ATOM 826 N N . VAL A 1 108 ? -13.923 8.070 17.582 1.00 96.06 108 VAL A N 1
ATOM 827 C CA . VAL A 1 108 ? -13.765 6.625 17.374 1.00 96.06 108 VAL A CA 1
ATOM 828 C C . VAL A 1 108 ? -15.066 6.002 16.879 1.00 96.06 108 VAL A C 1
ATOM 830 O O . VAL A 1 108 ? -15.039 5.256 15.909 1.00 96.06 108 VAL A O 1
ATOM 833 N N . SER A 1 109 ? -16.226 6.391 17.412 1.00 95.38 109 SER A N 1
ATOM 834 C CA . SER A 1 109 ? -17.527 5.934 16.896 1.00 95.38 109 SER A CA 1
ATOM 835 C C . SER A 1 109 ? -17.727 6.262 15.404 1.00 95.38 109 SER A C 1
ATOM 837 O O . SER A 1 109 ? -18.227 5.436 14.639 1.00 95.38 109 SER A O 1
ATOM 839 N N . ARG A 1 110 ? -17.289 7.442 14.933 1.00 96.06 110 ARG A N 1
ATOM 840 C CA . ARG A 1 110 ? -17.311 7.784 13.494 1.00 96.06 110 ARG A CA 1
ATOM 841 C C . ARG A 1 110 ? -16.339 6.934 12.670 1.00 96.06 110 ARG A C 1
ATOM 843 O O . ARG A 1 110 ? -16.654 6.584 11.531 1.00 96.06 110 ARG A O 1
ATOM 850 N N . MET A 1 111 ? -15.174 6.614 13.231 1.00 96.25 111 MET A N 1
ATOM 851 C CA . MET A 1 111 ? -14.190 5.736 12.598 1.00 96.25 111 MET A CA 1
ATOM 852 C C . MET A 1 111 ? -14.733 4.314 12.451 1.00 96.25 111 MET A C 1
ATOM 854 O O . MET A 1 111 ? -14.657 3.758 11.360 1.00 96.25 111 MET A O 1
ATOM 858 N N . ILE A 1 112 ? -15.375 3.782 13.493 1.00 95.69 112 ILE A N 1
ATOM 859 C CA . ILE A 1 112 ? -16.027 2.465 13.483 1.00 95.69 112 ILE A CA 1
ATOM 860 C C . ILE A 1 112 ? -17.037 2.375 12.343 1.00 95.69 112 ILE A C 1
ATOM 862 O O . ILE A 1 112 ? -16.926 1.471 11.529 1.00 95.69 112 ILE A O 1
ATOM 866 N N . LYS A 1 113 ? -17.924 3.366 12.176 1.00 94.75 113 LYS A N 1
ATOM 867 C CA . LYS A 1 113 ? -18.874 3.390 11.044 1.00 94.75 113 LYS A CA 1
ATOM 868 C C . LYS A 1 113 ? -18.194 3.356 9.673 1.00 94.75 113 LYS A C 1
ATOM 870 O O . LYS A 1 113 ? -18.739 2.822 8.710 1.00 94.75 113 LYS A O 1
ATOM 875 N N . SER A 1 114 ? -17.012 3.964 9.561 1.00 93.94 114 SER A N 1
ATOM 876 C CA . SER A 1 114 ? -16.232 3.944 8.320 1.00 93.94 114 SER A CA 1
ATOM 877 C C . SER A 1 114 ? -15.604 2.571 8.080 1.00 93.94 114 SER A C 1
ATOM 879 O O . SER A 1 114 ? -15.609 2.107 6.942 1.00 93.94 114 SER A O 1
ATOM 881 N N . ILE A 1 115 ? -15.118 1.920 9.142 1.00 93.06 115 ILE A N 1
ATOM 882 C CA . ILE A 1 115 ? -14.592 0.550 9.112 1.00 93.06 115 ILE A CA 1
ATOM 883 C C . ILE A 1 115 ? -15.712 -0.438 8.781 1.00 93.06 115 ILE A C 1
ATOM 885 O O . ILE A 1 115 ? -15.531 -1.242 7.881 1.00 93.06 115 ILE A O 1
ATOM 889 N N . GLU A 1 116 ? -16.881 -0.340 9.417 1.00 92.00 116 GLU A N 1
ATOM 890 C CA . GLU A 1 116 ? -18.058 -1.177 9.134 1.00 92.00 116 GLU A CA 1
ATOM 891 C C . GLU A 1 116 ? -18.457 -1.114 7.656 1.00 92.00 116 GLU A C 1
ATOM 893 O O . GLU A 1 116 ? -18.695 -2.144 7.034 1.00 92.00 116 GLU A O 1
ATOM 898 N N . ARG A 1 117 ? -18.457 0.087 7.063 1.00 90.31 117 ARG A N 1
ATOM 899 C CA . ARG A 1 117 ? -18.750 0.277 5.633 1.00 90.31 117 ARG A CA 1
ATOM 900 C C . ARG A 1 117 ? -17.708 -0.365 4.709 1.00 90.31 117 ARG A C 1
ATOM 902 O O . ARG A 1 117 ? -18.041 -0.741 3.592 1.00 90.31 117 ARG A O 1
ATOM 909 N N . LEU A 1 118 ? -16.443 -0.433 5.124 1.00 89.00 118 LEU A N 1
ATOM 910 C CA . LEU A 1 118 ? -15.405 -1.138 4.361 1.00 89.00 118 LEU A CA 1
ATOM 911 C C . LEU A 1 118 ? -15.513 -2.654 4.572 1.00 89.00 118 LEU A C 1
ATOM 913 O O . LEU A 1 118 ? -15.398 -3.415 3.616 1.00 89.00 118 LEU A O 1
ATOM 917 N N . ALA A 1 119 ? -15.786 -3.070 5.809 1.00 88.06 119 ALA A N 1
ATOM 918 C CA . ALA A 1 119 ? -15.937 -4.458 6.219 1.00 88.06 119 ALA A CA 1
ATOM 919 C C . ALA A 1 119 ? -17.133 -5.145 5.559 1.00 88.06 119 ALA A C 1
ATOM 921 O O . ALA A 1 119 ? -17.028 -6.310 5.188 1.00 88.06 119 ALA A O 1
ATOM 922 N N . SER A 1 120 ? -18.224 -4.414 5.311 1.00 86.00 120 SER A N 1
ATOM 923 C CA . SER A 1 120 ? -19.421 -4.952 4.654 1.00 86.00 120 SER A CA 1
ATOM 924 C C . SER A 1 120 ? -19.177 -5.479 3.235 1.00 86.00 120 SER A C 1
ATOM 926 O O . SER A 1 120 ? -20.073 -6.077 2.655 1.00 86.00 120 SER A O 1
ATOM 928 N N . ARG A 1 121 ? -18.002 -5.229 2.640 1.00 84.38 121 ARG A N 1
ATOM 929 C CA . ARG A 1 121 ? -17.612 -5.815 1.350 1.00 84.38 121 ARG A CA 1
ATOM 930 C C . ARG A 1 121 ? -17.136 -7.265 1.460 1.00 84.38 121 ARG A C 1
ATOM 932 O O . ARG A 1 121 ? -17.221 -7.981 0.475 1.00 84.38 121 ARG A O 1
ATOM 939 N N . PHE A 1 122 ? -16.641 -7.684 2.626 1.00 80.81 122 PHE A N 1
ATOM 940 C CA . PHE A 1 122 ? -16.000 -8.993 2.803 1.00 80.81 122 PHE A CA 1
ATOM 941 C C . PHE A 1 122 ? -16.466 -9.759 4.048 1.00 80.81 122 PHE A C 1
ATOM 943 O O . PHE A 1 122 ? -16.046 -10.891 4.263 1.00 80.81 122 PHE A O 1
ATOM 950 N N . THR A 1 123 ? -17.315 -9.180 4.897 1.00 85.25 123 THR A N 1
ATOM 951 C CA . THR A 1 123 ? -17.941 -9.904 6.005 1.00 85.25 123 THR A CA 1
ATOM 952 C C . THR A 1 123 ? -19.275 -9.286 6.404 1.00 85.25 123 THR A C 1
ATOM 954 O O . THR A 1 123 ? -19.394 -8.077 6.600 1.00 85.25 123 THR A O 1
ATOM 957 N N . ASP A 1 124 ? -20.270 -10.146 6.608 1.00 82.38 124 ASP A N 1
ATOM 958 C CA . ASP A 1 124 ? -21.559 -9.772 7.198 1.00 82.38 124 ASP A CA 1
ATOM 959 C C . ASP A 1 124 ? -21.553 -9.894 8.734 1.00 82.38 124 ASP A C 1
ATOM 961 O O . ASP A 1 124 ? -22.538 -9.585 9.406 1.00 82.38 124 ASP A O 1
ATOM 965 N N . LYS A 1 125 ? -20.452 -10.384 9.321 1.00 86.75 125 LYS A N 1
ATOM 966 C CA . LYS A 1 125 ? -20.347 -10.739 10.743 1.00 86.75 125 LYS A CA 1
ATOM 967 C C . LYS A 1 125 ? -19.468 -9.745 11.493 1.00 86.75 125 LYS A C 1
ATOM 969 O O . LYS A 1 125 ? -18.412 -10.113 12.014 1.00 86.75 125 LYS A O 1
ATOM 974 N N . VAL A 1 126 ? -19.918 -8.494 11.563 1.00 90.31 126 VAL A N 1
ATOM 975 C CA . VAL A 1 126 ? -19.262 -7.458 12.371 1.00 90.31 126 VAL A CA 1
ATOM 976 C C . VAL A 1 126 ? -19.879 -7.413 13.770 1.00 90.31 126 VAL A C 1
ATOM 978 O O . VAL A 1 126 ? -21.086 -7.235 13.930 1.00 90.31 126 VAL A O 1
ATOM 981 N N . LEU A 1 127 ? -19.045 -7.588 14.791 1.00 92.81 127 LEU A N 1
ATOM 982 C CA . LEU A 1 127 ? -19.396 -7.473 16.203 1.00 92.81 127 LEU A CA 1
ATOM 983 C C . LEU A 1 127 ? -18.72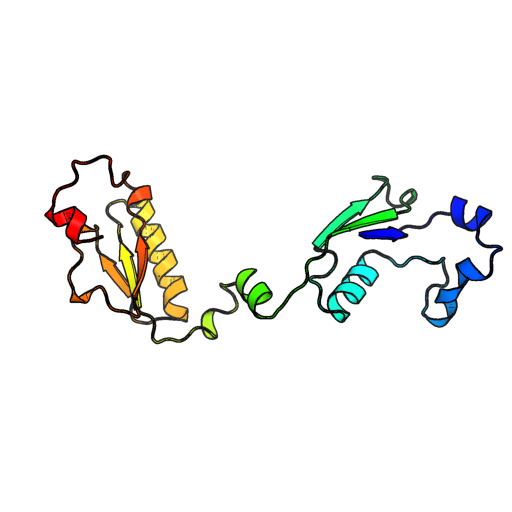1 -6.233 16.783 1.00 92.81 127 LEU A C 1
ATOM 985 O O . LEU A 1 127 ? -17.531 -6.018 16.570 1.00 92.81 127 LEU A O 1
ATOM 989 N N . LEU A 1 128 ? -19.467 -5.445 17.551 1.00 93.94 128 LEU A N 1
ATOM 990 C CA . LEU A 1 128 ? -18.962 -4.248 18.216 1.00 93.94 128 LEU A CA 1
ATOM 991 C C . LEU A 1 128 ? -19.059 -4.409 19.731 1.00 93.94 128 LEU A C 1
ATOM 993 O O . LEU A 1 128 ? -20.109 -4.785 20.257 1.00 93.94 128 LEU A O 1
ATOM 997 N N . VAL A 1 129 ? -17.971 -4.096 20.429 1.00 94.75 129 VAL A N 1
ATOM 998 C CA . VAL A 1 129 ? -17.890 -4.124 21.890 1.00 94.75 129 VAL A CA 1
ATOM 999 C C . VAL A 1 129 ? -17.208 -2.846 22.379 1.00 94.75 129 VAL A C 1
ATOM 1001 O O . VAL A 1 129 ? -16.186 -2.437 21.845 1.00 94.75 129 VAL A O 1
ATOM 1004 N N . GLU A 1 130 ? -17.747 -2.201 23.412 1.00 91.56 130 GLU A N 1
ATOM 1005 C CA . GLU A 1 130 ? -17.257 -0.885 23.857 1.00 91.56 130 GLU A CA 1
ATOM 1006 C C . GLU A 1 130 ? -15.909 -0.934 24.600 1.00 91.56 130 GLU A C 1
ATOM 1008 O O . GLU A 1 130 ? -15.208 0.075 24.690 1.00 91.56 130 GLU A O 1
ATOM 1013 N N . SER A 1 131 ? -15.533 -2.084 25.169 1.00 90.06 131 SER A N 1
ATOM 1014 C CA . SER A 1 131 ? -14.236 -2.297 25.823 1.00 90.06 131 SER A CA 1
ATOM 1015 C C . SER A 1 131 ? -13.838 -3.770 25.865 1.00 90.06 131 SER A C 1
ATOM 1017 O O . SER A 1 131 ? -14.665 -4.656 25.665 1.00 90.06 131 SER A O 1
ATOM 1019 N N . VAL A 1 132 ? -12.566 -4.026 26.180 1.00 89.50 132 VAL A N 1
ATOM 1020 C CA . VAL A 1 132 ? -12.032 -5.384 26.388 1.00 89.50 132 VAL A CA 1
ATOM 1021 C C . VAL A 1 132 ? -12.790 -6.126 27.496 1.00 89.50 132 VAL A C 1
ATOM 1023 O O . VAL A 1 132 ? -13.061 -7.315 27.372 1.00 89.50 132 VAL A O 1
ATOM 1026 N N . ASP A 1 133 ? -13.221 -5.418 28.541 1.00 88.75 133 ASP A N 1
ATOM 1027 C CA . ASP A 1 133 ? -13.958 -6.014 29.666 1.00 88.75 133 ASP A CA 1
ATOM 1028 C C . ASP A 1 133 ? -15.335 -6.562 29.249 1.00 88.75 133 ASP A C 1
ATOM 1030 O O . ASP A 1 133 ? -15.847 -7.503 29.848 1.00 88.75 133 ASP A O 1
ATOM 1034 N N . ALA A 1 134 ? -15.934 -6.001 28.194 1.00 89.94 134 ALA A N 1
ATOM 1035 C CA . ALA A 1 134 ? -17.227 -6.435 27.668 1.00 89.94 134 ALA A CA 1
ATOM 1036 C C . ALA A 1 134 ? -17.111 -7.600 26.658 1.00 89.94 134 ALA A C 1
ATOM 1038 O O . ALA A 1 134 ? -18.113 -8.020 26.064 1.00 89.94 134 ALA A O 1
ATOM 1039 N N . ILE A 1 135 ? -15.908 -8.153 26.457 1.00 90.75 135 ILE A N 1
ATOM 1040 C CA . ILE A 1 135 ? -15.699 -9.343 25.630 1.00 90.75 135 ILE A CA 1
ATOM 1041 C C . ILE A 1 135 ? -16.271 -10.577 26.343 1.00 90.75 135 ILE A C 1
ATOM 1043 O O . ILE A 1 135 ? -16.035 -10.837 27.524 1.00 90.75 135 ILE A O 1
ATOM 1047 N N . LEU A 1 136 ? -17.022 -11.372 25.588 1.00 87.88 136 LEU A N 1
ATOM 1048 C CA . LEU A 1 136 ? -17.637 -12.625 26.006 1.00 87.88 136 LEU A CA 1
ATOM 1049 C C . LEU A 1 136 ? -17.134 -13.728 25.077 1.00 87.88 136 LEU A C 1
ATOM 1051 O O . LEU A 1 136 ? -16.822 -13.445 23.923 1.00 87.88 136 LEU A O 1
ATOM 1055 N N . ASP A 1 137 ? -17.161 -14.980 25.527 1.00 84.00 137 ASP A N 1
ATOM 1056 C CA . ASP A 1 137 ? -16.658 -16.129 24.754 1.00 84.00 137 ASP A CA 1
ATOM 1057 C C . ASP A 1 137 ? -17.356 -16.285 23.393 1.00 84.00 137 ASP A C 1
ATOM 1059 O O . ASP A 1 137 ? -16.776 -16.767 22.430 1.00 84.00 137 ASP A O 1
ATOM 1063 N N . ARG A 1 138 ? -18.599 -15.802 23.263 1.00 83.88 138 ARG A N 1
ATOM 1064 C CA . ARG A 1 138 ? -19.328 -15.784 21.982 1.00 83.88 138 ARG A CA 1
ATOM 1065 C C . ARG A 1 138 ? -18.738 -14.823 20.940 1.00 83.88 138 ARG A C 1
ATOM 1067 O O . ARG A 1 138 ? -19.072 -14.942 19.763 1.00 83.88 138 ARG A O 1
ATOM 1074 N N . HIS A 1 139 ? -17.962 -13.828 21.376 1.00 82.56 139 HIS A N 1
ATOM 1075 C CA . HIS A 1 139 ? -17.391 -12.795 20.511 1.00 82.56 139 HIS A CA 1
ATOM 1076 C C . HIS A 1 139 ? -16.087 -13.246 19.850 1.00 82.56 139 HIS A C 1
ATOM 1078 O O . HIS A 1 139 ? -15.703 -12.634 18.860 1.00 82.56 139 HIS A O 1
ATOM 1084 N N . VAL A 1 140 ? -15.424 -14.282 20.375 1.00 83.50 140 VAL A N 1
ATOM 1085 C CA . VAL A 1 140 ? -14.109 -14.728 19.907 1.00 83.50 140 VAL A CA 1
ATOM 1086 C C . VAL A 1 140 ? -14.175 -16.199 19.518 1.00 83.50 140 VAL A C 1
ATOM 1088 O O . VAL A 1 140 ? -14.565 -17.056 20.304 1.00 83.50 140 VAL A O 1
ATOM 1091 N N . ASP A 1 141 ? -13.771 -16.497 18.291 1.00 83.31 141 ASP A N 1
ATOM 1092 C CA . ASP A 1 141 ? -13.490 -17.850 17.824 1.00 83.31 141 ASP A CA 1
ATOM 1093 C C . ASP A 1 141 ? -12.195 -17.867 16.997 1.00 83.31 141 ASP A C 1
ATOM 1095 O O . ASP A 1 141 ? -11.561 -16.833 16.786 1.00 83.31 141 ASP A O 1
ATOM 1099 N N . THR A 1 142 ? -11.800 -19.037 16.492 1.00 80.31 142 THR A N 1
ATOM 1100 C CA . THR A 1 142 ? -10.573 -19.201 15.691 1.00 80.31 142 THR A CA 1
ATOM 1101 C C . THR A 1 142 ? -10.590 -18.420 14.365 1.00 80.31 142 THR A C 1
ATOM 1103 O O . THR A 1 142 ? -9.542 -18.253 13.753 1.00 80.31 142 THR A O 1
ATOM 1106 N N . MET A 1 143 ? -11.756 -17.937 13.921 1.00 82.69 143 MET A N 1
ATOM 1107 C CA . MET A 1 143 ? -11.956 -17.203 12.664 1.00 82.69 143 MET A CA 1
ATOM 1108 C C . MET A 1 143 ? -12.291 -15.719 12.896 1.00 82.69 143 MET A C 1
ATOM 1110 O O . MET A 1 143 ? -12.771 -15.040 11.983 1.00 82.69 143 MET A O 1
ATOM 1114 N N . THR A 1 144 ? -12.073 -15.209 14.113 1.00 87.44 144 THR A N 1
ATOM 1115 C CA . THR A 1 144 ? -12.353 -13.817 14.472 1.00 87.44 144 THR A CA 1
ATOM 1116 C C . THR A 1 144 ? -11.100 -12.957 14.337 1.00 87.44 144 THR A C 1
ATOM 1118 O O . THR A 1 144 ? -10.139 -13.107 15.089 1.00 87.44 144 THR A O 1
ATOM 1121 N N . SER A 1 145 ? -11.143 -12.001 13.413 1.00 90.12 145 SER A N 1
ATOM 1122 C CA . SER A 1 145 ? -10.178 -10.907 13.307 1.00 90.12 145 SER A CA 1
ATOM 1123 C C . SER A 1 145 ? -10.596 -9.766 14.233 1.00 90.12 145 SER A C 1
ATOM 1125 O O . SER A 1 145 ? -11.775 -9.417 14.295 1.00 90.12 145 SER A O 1
ATOM 1127 N N . VAL A 1 146 ? -9.646 -9.167 14.952 1.00 92.12 146 VAL A N 1
ATOM 1128 C CA . VAL A 1 146 ? -9.930 -8.130 15.956 1.00 92.12 146 VAL A CA 1
ATOM 1129 C C . VAL A 1 146 ? -9.300 -6.799 15.554 1.00 92.12 146 VAL A C 1
ATOM 1131 O O . VAL A 1 146 ? -8.097 -6.726 15.313 1.00 92.12 146 VAL A O 1
ATOM 1134 N N . ILE A 1 147 ? -10.098 -5.730 15.539 1.00 93.88 147 ILE A N 1
ATOM 1135 C CA . ILE A 1 147 ? -9.628 -4.342 15.446 1.00 93.88 147 ILE A CA 1
ATOM 1136 C C . ILE A 1 147 ? -9.903 -3.663 16.786 1.00 93.88 147 ILE A C 1
ATOM 1138 O O . ILE A 1 147 ? -11.049 -3.365 17.123 1.00 93.88 147 ILE A O 1
ATOM 1142 N N . SER A 1 148 ? -8.847 -3.392 17.550 1.00 94.19 148 SER A N 1
ATOM 1143 C CA . SER A 1 148 ? -8.959 -2.634 18.796 1.00 94.19 148 SER A CA 1
ATOM 1144 C C . SER A 1 148 ? -8.649 -1.159 18.567 1.00 94.19 148 SER A C 1
ATOM 1146 O O . SER A 1 148 ? -7.559 -0.804 18.123 1.00 94.19 148 SER A O 1
ATOM 1148 N N . LEU A 1 149 ? -9.606 -0.296 18.900 1.00 95.50 149 LEU A N 1
ATOM 1149 C CA . LEU A 1 149 ? -9.486 1.163 18.852 1.00 95.50 149 LEU A CA 1
ATOM 1150 C C . LEU A 1 149 ? -9.393 1.780 20.253 1.00 95.50 149 LEU A C 1
ATOM 1152 O O . LEU A 1 149 ? -9.415 3.002 20.388 1.00 95.50 149 LEU A O 1
ATOM 1156 N N . THR A 1 150 ? -9.276 0.962 21.303 1.00 92.44 150 THR A N 1
ATOM 1157 C CA . THR A 1 150 ? -9.268 1.429 22.699 1.00 92.44 150 THR A CA 1
ATOM 1158 C C . THR A 1 150 ? -8.139 2.421 22.974 1.00 92.44 150 THR A C 1
ATOM 1160 O O . THR A 1 150 ? -8.365 3.434 23.631 1.00 92.44 150 THR A O 1
ATOM 1163 N N . GLU A 1 151 ? -6.954 2.188 22.399 1.00 92.00 151 GLU A N 1
ATOM 1164 C CA . GLU A 1 151 ? -5.777 3.066 22.525 1.00 92.00 151 GLU A CA 1
ATOM 1165 C C . GLU A 1 151 ? -6.006 4.477 21.968 1.00 92.00 151 GLU A C 1
ATOM 1167 O O . GLU A 1 151 ? -5.367 5.429 22.409 1.00 92.00 151 GLU A O 1
ATOM 1172 N N . MET A 1 152 ? -6.936 4.640 21.021 1.00 92.38 152 MET A N 1
ATOM 1173 C CA . MET A 1 152 ? -7.277 5.956 20.471 1.00 92.38 152 MET A CA 1
ATOM 1174 C C . MET A 1 152 ? -8.138 6.792 21.422 1.00 92.38 152 MET A C 1
ATOM 1176 O O . MET A 1 152 ? -8.272 8.001 21.234 1.00 92.38 152 MET A O 1
ATOM 1180 N N . GLU A 1 153 ? -8.744 6.156 22.421 1.00 89.69 153 GLU A N 1
ATOM 1181 C CA . GLU A 1 153 ? -9.610 6.801 23.407 1.00 89.69 153 GLU A CA 1
ATOM 1182 C C . GLU A 1 153 ? -8.858 7.025 24.713 1.00 89.69 153 GLU A C 1
ATOM 1184 O O . GLU A 1 153 ? -8.880 8.121 25.277 1.00 89.69 153 GLU A O 1
ATOM 1189 N N . LYS A 1 154 ? -8.188 5.976 25.194 1.00 89.62 154 LYS A N 1
ATOM 1190 C CA . LYS A 1 154 ? -7.408 5.984 26.427 1.00 89.62 154 LYS A CA 1
ATOM 1191 C C . LYS A 1 154 ? -6.382 4.842 26.393 1.00 89.62 154 LYS A C 1
ATOM 1193 O O . LYS A 1 154 ? -6.771 3.721 26.071 1.00 89.62 154 LYS A O 1
ATOM 1198 N N . PRO A 1 155 ? -5.118 5.070 26.803 1.00 89.81 155 PRO A N 1
ATOM 1199 C CA . PRO A 1 155 ? -4.124 4.002 26.853 1.00 89.81 155 PRO A CA 1
ATOM 1200 C C . PRO A 1 155 ? -4.587 2.840 27.732 1.00 89.81 155 PRO A C 1
ATOM 1202 O O . PRO A 1 155 ? -5.007 3.062 28.874 1.00 89.81 155 PRO A O 1
ATOM 1205 N N . PHE A 1 156 ? -4.490 1.607 27.244 1.00 85.50 156 PHE A N 1
ATOM 1206 C CA . PHE A 1 156 ? -5.065 0.433 27.904 1.00 85.50 156 PHE A CA 1
ATOM 1207 C C . PHE A 1 156 ? -4.501 0.207 29.313 1.00 85.50 156 PHE A C 1
ATOM 1209 O O . PHE A 1 156 ? -5.253 -0.126 30.226 1.00 85.50 156 PHE A O 1
ATOM 1216 N N . PHE A 1 157 ? -3.206 0.474 29.508 1.00 88.31 157 PHE A N 1
ATOM 1217 C CA . PHE A 1 157 ? -2.494 0.328 30.787 1.00 88.31 157 PHE A CA 1
ATOM 1218 C C . PHE A 1 157 ? -2.523 1.578 31.680 1.00 88.31 157 PHE A C 1
ATOM 1220 O O . PHE A 1 157 ? -1.793 1.656 32.665 1.00 88.31 157 PHE A O 1
ATOM 1227 N N . SER A 1 158 ? -3.339 2.580 31.350 1.00 88.88 158 SER A N 1
ATOM 1228 C CA . SER A 1 158 ? -3.498 3.758 32.217 1.00 88.88 158 SER A CA 1
ATOM 1229 C C . SER A 1 158 ? -4.423 3.514 33.418 1.00 88.88 158 SER A C 1
ATOM 1231 O O . SER A 1 158 ? -4.497 4.353 34.314 1.00 88.88 158 SER A O 1
ATOM 1233 N N . GLU A 1 159 ? -5.120 2.376 33.451 1.00 84.81 159 GLU A N 1
ATOM 1234 C CA . GLU A 1 159 ? -5.907 1.899 34.590 1.00 84.81 159 GLU A CA 1
ATOM 1235 C C . GLU A 1 159 ? -5.260 0.649 35.204 1.00 84.81 159 GLU A C 1
ATOM 1237 O O . GLU A 1 159 ? -4.560 -0.082 34.498 1.00 84.81 159 GLU A O 1
ATOM 1242 N N . PRO A 1 160 ? -5.484 0.378 36.505 1.00 86.56 160 PRO A N 1
ATOM 1243 C CA . PRO A 1 160 ? -4.987 -0.834 37.144 1.00 86.56 160 PRO A CA 1
ATOM 1244 C C . PRO A 1 160 ? -5.439 -2.093 36.399 1.00 86.56 160 PRO A C 1
ATOM 1246 O O . PRO A 1 160 ? -6.626 -2.269 36.123 1.00 86.56 160 PRO A O 1
ATOM 1249 N N . MET A 1 161 ? -4.490 -2.981 36.106 1.00 89.50 161 MET A N 1
ATOM 1250 C CA . MET A 1 161 ? -4.781 -4.253 35.453 1.00 89.50 161 MET A CA 1
ATOM 1251 C C . MET A 1 161 ? -5.321 -5.251 36.478 1.00 89.50 161 MET A C 1
ATOM 1253 O O . MET A 1 161 ? -4.583 -5.699 37.356 1.00 89.50 161 MET A O 1
ATOM 1257 N N . THR A 1 162 ? -6.607 -5.583 36.386 1.00 89.62 162 THR A N 1
ATOM 1258 C CA . THR A 1 162 ? -7.228 -6.625 37.214 1.00 89.62 162 THR A CA 1
ATOM 1259 C C . THR A 1 162 ? -7.012 -8.006 36.595 1.00 89.62 162 THR A C 1
ATOM 1261 O O . THR A 1 162 ? -6.810 -8.131 35.388 1.00 89.62 162 THR A O 1
ATOM 1264 N N . GLU A 1 163 ? -7.074 -9.058 37.413 1.00 88.19 163 GLU A N 1
ATOM 1265 C CA . GLU A 1 163 ? -6.955 -10.449 36.948 1.00 88.19 163 GLU A CA 1
ATOM 1266 C C . GLU A 1 163 ? -8.047 -10.807 35.923 1.00 88.19 163 GLU A C 1
ATOM 1268 O O . GLU A 1 163 ? -7.761 -11.399 34.886 1.00 88.19 163 GLU A O 1
ATOM 1273 N N . GLU A 1 164 ? -9.280 -10.349 36.159 1.00 86.50 164 GLU A N 1
ATOM 1274 C CA . GLU A 1 164 ? -10.402 -10.508 35.228 1.00 86.50 164 GLU A CA 1
ATOM 1275 C C . GLU A 1 164 ? -10.110 -9.876 33.864 1.00 86.50 164 GLU A C 1
ATOM 1277 O O . GLU A 1 164 ? -10.288 -10.522 32.835 1.00 86.50 164 GLU A O 1
ATOM 1282 N N . ARG A 1 165 ? -9.594 -8.644 33.836 1.00 85.50 165 ARG A N 1
ATOM 1283 C CA . ARG A 1 165 ? -9.253 -7.954 32.587 1.00 85.50 165 ARG A CA 1
ATOM 1284 C C . ARG A 1 165 ? -8.077 -8.607 31.864 1.00 85.50 165 ARG A C 1
ATOM 1286 O O . ARG A 1 165 ? -8.103 -8.702 30.642 1.00 85.50 165 ARG A O 1
ATOM 1293 N N . LEU A 1 166 ? -7.079 -9.091 32.606 1.00 86.31 166 LEU A N 1
ATOM 1294 C CA . LEU A 1 166 ? -5.949 -9.835 32.045 1.00 86.31 166 LEU A CA 1
ATOM 1295 C C . LEU A 1 166 ? -6.410 -11.145 31.389 1.00 86.31 166 LEU A C 1
ATOM 1297 O O . LEU A 1 166 ? -5.902 -11.497 30.334 1.00 86.31 166 LEU A O 1
ATOM 1301 N N . SER A 1 167 ? -7.403 -11.827 31.969 1.00 86.56 167 SER A N 1
ATOM 1302 C CA . SER A 1 167 ? -7.977 -13.060 31.404 1.00 86.56 167 SER A CA 1
ATOM 1303 C C . SER A 1 167 ? -8.764 -12.871 30.100 1.00 86.56 167 SER A C 1
ATOM 1305 O O . SER A 1 167 ? -9.150 -13.856 29.476 1.00 86.56 167 SER A O 1
ATOM 1307 N N . LYS A 1 168 ? -9.033 -11.619 29.699 1.00 83.00 168 LYS A N 1
ATOM 1308 C CA . LYS A 1 168 ? -9.728 -11.268 28.450 1.00 83.00 168 LYS A CA 1
ATOM 1309 C C . LYS A 1 168 ? -8.770 -10.968 27.288 1.00 83.00 168 LYS A C 1
ATOM 1311 O O . LYS A 1 168 ? -9.258 -10.743 26.181 1.00 83.00 168 LYS A O 1
ATOM 1316 N N . LEU A 1 169 ? -7.457 -10.914 27.546 1.00 75.12 169 LEU A N 1
ATOM 1317 C CA . LEU A 1 169 ? -6.399 -10.826 26.529 1.00 75.12 169 LEU A CA 1
ATOM 1318 C C . LEU A 1 169 ? -6.023 -12.221 26.025 1.00 75.12 169 LEU A C 1
ATOM 1320 O O . LEU A 1 169 ? -5.766 -12.328 24.807 1.00 75.12 169 LEU A O 1
#

Radius of gyration: 27.37 Å; chains: 1; bounding box: 54×39×72 Å

Foldseek 3Di:
DKFFAAQDPVCCVVPVVPPVQCPCVVVVCVRTDGHHQVVQQVVQVVVQKNGQPDKDFPDPDRNNTTMIDGDIGRDDPVNVCVVPVLVCLLVAAQPAAEEEEACPDPVVVVVVVVVVVSCVNRYPHYHYYHHLLRDDPVQDDPRYDYDYPVVVVPNPVPDDDDPSSVVSD

Secondary structure (DSSP, 8-state):
-EEE-S--HHHHHHHTTSGGGGTTGGGT--S-S---HHHHHHHHHHTTB---SEEEESSSSTTT--EEEEE--B--HHHHHH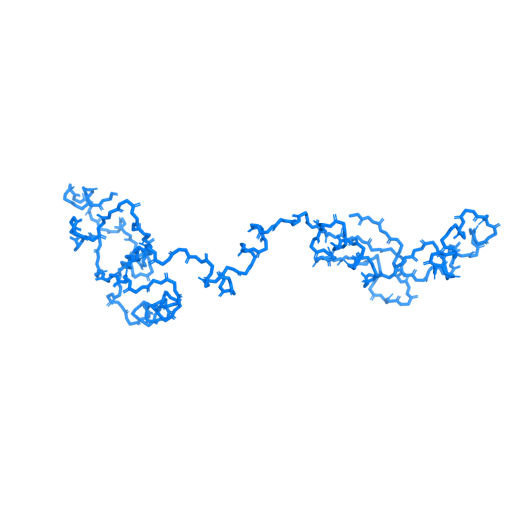HSTTTSGGGS-TT-EEEEE--SSHHHHHHHHHHHHHHTTT-S-EEEESSGGG--GGG--TTEEEEE-GGGTS-GGGS---HHHHTT-

=== Feature glossary ===
Legend for the data blocks above and below:

— What the protein is —

The amino-acid sequence is the protein's primary structure: the linear order of residues from the N-terminus to the C-terminus, written in one-letter code. Everything else here — the 3D coordinates, the secondary structure, the domain annotations — is ultimately a consequence of this string.

Database cross-references. InterPro integrates a dozen domain/family signature databases into unified entries with residue-range hits. GO terms attach function/process/location labels with evidence codes. CATH codes position the fold in a four-level structural taxonomy. Organism is the NCBI-taxonomy species name.

— Where its atoms are —

The mmCIF block holds the 3D Cartesian coordinates of each backbone atom (N, Cα, C, O) in ångströms. mmCIF is the PDB's canonical archive format — a tagged-loop text representation of the atomic model.

The six renders are orthographic views along the three Cartesian axes in both directions. Representation (cartoon, sticks, or surface) and color scheme (sequence-rainbow or by-chain) vary across proteins so the training set covers all the common visualization conventions.

— Local backbone conformation —

Secondary structure is the local, repeating backbone conformation. DSSP classifies it into eight states by reading the hydrogen-bond network: three helix types (H, G, I), two β types (E, B), two non-regular types (T, S), and unstructured coil (-).

SS3 is a coarse helix/strand/coil call (letters a/b/c) made by the P-SEA algorithm from inter-Cα distances and dihedrals. It is less detailed than DSSP but needs only Cα positions.

Backbone dihedral angles. Every residue except chain termini has a φ (preceding-C → N → Cα → C) and a ψ (N → Cα → C → next-N). They are reported in degrees following the IUPAC sign convention. Secondary structure is essentially a statement about which (φ, ψ) basin each residue occupies.

— Global shape and packing —

The geometric summary reports three shape descriptors. Rg (radius of gyration) measures how spread out the Cα atoms are about their centre of mass; compact globular proteins have small Rg, elongated or unfolded ones large. Cα contacts (<8 Å, |i−j|>4) count long-range residue pairs in spatial proximity — high for tightly packed folds, near zero for rods or random coil. The bounding-box extents give the protein's footprint along x, y, z in Å.

Solvent accessibility: the surface area of each residue that a 1.4 Å water probe can touch, in Å². When only backbone atoms are present the absolute values are lower than full-atom SASA (side chains contribute most of the area) and are flagged as backbone-only.

Plot images: a contact map (which residues are close in 3D, as an N×N bina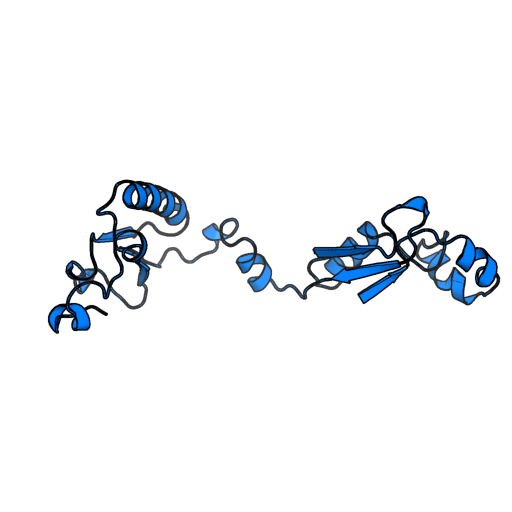ry image), a Ramachandran scatter (backbone torsion angles, revealing secondary-structure composition at a glance), and — for AlphaFold structures — a PAE heatmap (pairwise prediction confidence).

— Structur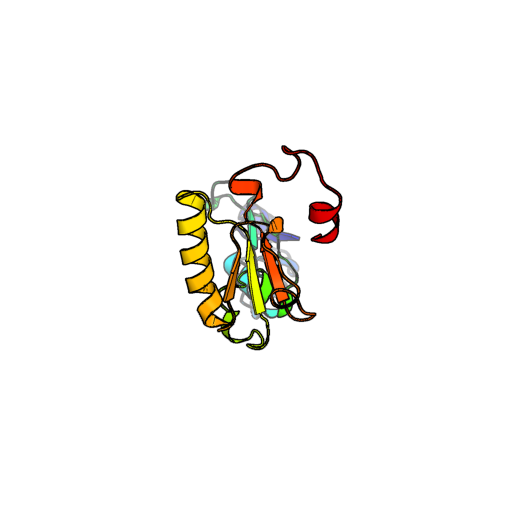al neighborhood —

Foldseek's 3Di representation compresses backbone geometry into a per-residue letter drawn from a learned twenty-state alphabet. It captures the tertiary interaction pattern around each residue — which residues are packed against it in space, regardless of where they are in sequence.

Structural nearest neighbors (via Foldseek easy-search vs the PDB). Reported per hit: target PDB id, E-value, and alignment TM-score. A TM-score above ~0.5 is the conventional threshold for 'same fold'.

— Confidence and disorder —

pLDDT (predicted Local Distance Difference Test) is AlphaFold's per-residue confidence score, ranging from 0 to 100. Values above 90 indicate high confidence (typically well-packed cores); 70–90 is confident; 50–70 low confidence; below 50 usually means the region is disordered or the prediction is unreliable there. AlphaFold stores pLDDT in t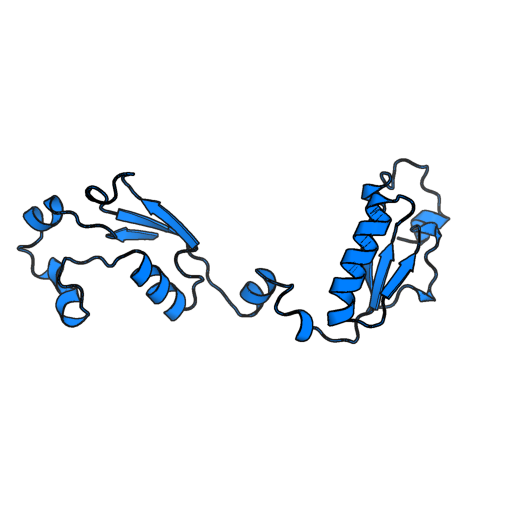he mmCIF B-factor column.

For experimental (PDB) structures, the B-factor (temperature factor) quantifies the positional spread of each atom in the crystal — a combination of thermal vibration and static disorder — in units of Å². High B-factors mark flexible loops or poorly resolved regions; low B-factors mark the rigid, well-ordered core.

Predicted Aligned Error (PAE) is an AlphaFold confidence matrix: entry (i, j) is the expected error in the position of residue j, in ångströms, when the prediction is superimposed on the true structure at residue i. Low PAE within a block of residues means that block is internally rigid and well-predicted; high PAE between two blocks means their relative placement is uncertain even if each block individually is confident.